Protein AF-A0A4U9HJQ9-F1 (afdb_monomer_lite)

Foldseek 3Di:
DDDDDPPPCPVVVVVVVVVQVVQADVQQARNVPRKRWDDDPVQFPDWDDDPDIDTWGKIAIPPAQAQDPVGGRIFTQPPFDKDWDADPVRAIWIWTQDRRRDIDTQGRDDPPDDGDGPDDDDDDPDDDDD

Secondary structure (DSSP, 8-state):
-------SSHHHHHHHHHHHHHTB-SSSEETTTTEEEE-SGGG--EEE-SSS-EEE--EEETT---EETTEETEE-GGG-EEEEEE-TTS-EEEEEE-TT--EEEEES--TT--PPP-------------

Structure (mmCIF, N/CA/C/O backbone):
data_AF-A0A4U9HJQ9-F1
#
_entry.id   AF-A0A4U9HJQ9-F1
#
loop_
_atom_site.group_PDB
_atom_site.id
_atom_site.type_symbol
_atom_site.label_atom_id
_atom_site.label_alt_id
_atom_site.label_comp_id
_atom_site.label_asym_id
_atom_site.label_entity_id
_atom_site.label_seq_id
_atom_site.pdbx_PDB_ins_code
_atom_site.Cartn_x
_atom_site.Cartn_y
_atom_site.Cartn_z
_atom_site.occupancy
_atom_site.B_iso_or_equiv
_atom_site.auth_seq_id
_atom_site.auth_comp_id
_atom_site.auth_asym_id
_atom_site.auth_atom_id
_atom_site.pdbx_PDB_model_num
ATOM 1 N N . MET A 1 1 ? -4.219 -42.378 -10.259 1.00 31.91 1 MET A N 1
ATOM 2 C CA . MET A 1 1 ? -4.982 -41.366 -9.501 1.00 31.91 1 MET A CA 1
ATOM 3 C C . MET A 1 1 ? -4.567 -40.010 -10.054 1.00 31.91 1 MET A C 1
ATOM 5 O O . MET A 1 1 ? -3.519 -39.509 -9.682 1.00 31.91 1 MET A O 1
ATOM 9 N N . ALA A 1 2 ? -5.273 -39.522 -11.077 1.00 29.44 2 ALA A N 1
ATOM 10 C CA . ALA A 1 2 ? -4.947 -38.265 -11.749 1.00 29.44 2 ALA A CA 1
ATOM 11 C C . ALA A 1 2 ? -5.597 -37.110 -10.976 1.00 29.44 2 ALA A C 1
ATOM 13 O O . ALA A 1 2 ? -6.809 -37.124 -10.767 1.00 29.44 2 ALA A O 1
ATOM 14 N N . ALA A 1 3 ? -4.788 -36.158 -10.514 1.00 32.59 3 ALA A N 1
ATOM 15 C CA . ALA A 1 3 ? -5.270 -34.908 -9.945 1.00 32.59 3 ALA A CA 1
ATOM 16 C C . ALA A 1 3 ? -5.647 -33.975 -11.104 1.00 32.59 3 ALA A C 1
ATOM 18 O O . ALA A 1 3 ? -4.779 -33.559 -11.868 1.00 32.59 3 ALA A O 1
ATOM 19 N N . ALA A 1 4 ? -6.942 -33.706 -11.255 1.00 35.88 4 ALA A N 1
ATOM 20 C CA . ALA A 1 4 ? -7.453 -32.722 -12.194 1.00 35.88 4 ALA A CA 1
ATOM 21 C C . ALA A 1 4 ? -7.362 -31.314 -11.580 1.00 35.88 4 ALA A C 1
ATOM 23 O O . ALA A 1 4 ? -7.961 -31.036 -10.543 1.00 35.88 4 ALA A O 1
ATOM 24 N N . ASP A 1 5 ? -6.565 -30.481 -12.245 1.00 31.48 5 ASP A N 1
ATOM 25 C CA . ASP A 1 5 ? -6.760 -29.058 -12.532 1.00 31.48 5 ASP A CA 1
ATOM 26 C C . ASP A 1 5 ? -7.228 -28.099 -11.424 1.00 31.48 5 ASP A C 1
ATOM 28 O O . ASP A 1 5 ? -8.412 -27.828 -11.233 1.00 31.48 5 ASP A O 1
ATOM 32 N N . LEU A 1 6 ? -6.249 -27.384 -10.857 1.00 39.88 6 LEU A N 1
ATOM 33 C CA . LEU A 1 6 ? -6.418 -26.026 -10.330 1.00 39.88 6 LEU A CA 1
ATOM 34 C C . LEU A 1 6 ? -6.221 -24.994 -11.468 1.00 39.88 6 LEU A C 1
ATOM 36 O O . LEU A 1 6 ? -5.399 -24.087 -11.374 1.00 39.88 6 LEU A O 1
ATOM 40 N N . ALA A 1 7 ? -6.943 -25.145 -12.583 1.00 38.31 7 ALA A N 1
ATOM 41 C CA . ALA A 1 7 ? -6.770 -24.325 -13.792 1.00 38.31 7 ALA A CA 1
ATOM 42 C C . ALA A 1 7 ? -7.634 -23.040 -13.824 1.00 38.31 7 ALA A C 1
ATOM 44 O O . ALA A 1 7 ? -7.738 -22.382 -14.855 1.00 38.31 7 ALA A O 1
ATOM 45 N N . GLY A 1 8 ? -8.266 -22.657 -12.707 1.00 37.78 8 GLY A N 1
ATOM 46 C CA . GLY A 1 8 ? -9.239 -21.553 -12.682 1.00 37.78 8 GLY A CA 1
ATOM 47 C C . GLY A 1 8 ? -8.655 -20.137 -12.572 1.00 37.78 8 GLY A C 1
ATOM 48 O O . GLY A 1 8 ? -9.241 -19.198 -13.101 1.00 37.78 8 GLY A O 1
ATOM 49 N N . ASN A 1 9 ? -7.494 -19.961 -11.928 1.00 46.25 9 ASN A N 1
ATOM 50 C CA . ASN A 1 9 ? -6.962 -18.622 -11.608 1.00 46.25 9 ASN A CA 1
ATOM 51 C C . ASN A 1 9 ? -5.727 -18.212 -12.424 1.00 46.25 9 ASN A C 1
ATOM 53 O O . ASN A 1 9 ? -5.381 -17.031 -12.453 1.00 46.25 9 ASN A O 1
ATOM 57 N N . ALA A 1 10 ? -5.076 -19.155 -13.109 1.00 40.84 10 ALA A N 1
ATOM 58 C CA . ALA A 1 10 ? -3.844 -18.878 -13.847 1.00 40.84 10 ALA A CA 1
ATOM 59 C C . ALA A 1 10 ? -4.089 -18.006 -15.089 1.00 40.84 10 ALA A C 1
ATOM 61 O O . ALA A 1 10 ? -3.299 -17.110 -15.368 1.00 40.84 10 ALA A O 1
ATOM 62 N N . ALA A 1 11 ? -5.208 -18.204 -15.797 1.00 40.66 11 ALA A N 1
ATOM 63 C CA . ALA A 1 11 ? -5.520 -17.441 -17.008 1.00 40.66 11 ALA A CA 1
ATOM 64 C C . ALA A 1 11 ? -5.809 -15.957 -16.718 1.00 40.66 11 ALA A C 1
ATOM 66 O O . ALA A 1 11 ? -5.340 -15.087 -17.446 1.00 40.66 11 ALA A O 1
ATOM 67 N N . GLY A 1 12 ? -6.530 -15.654 -15.632 1.00 43.09 12 GLY A N 1
ATOM 68 C CA . GLY A 1 12 ? -6.809 -14.273 -15.220 1.00 43.09 12 GLY A CA 1
ATOM 69 C C . GLY A 1 12 ? -5.567 -13.547 -14.699 1.00 43.09 12 GLY A C 1
ATOM 70 O O . GLY A 1 12 ? -5.356 -12.382 -15.030 1.00 43.09 12 GLY A O 1
ATOM 71 N N . ALA A 1 13 ? -4.717 -14.247 -13.940 1.00 48.28 13 ALA A N 1
ATOM 72 C CA . ALA A 1 13 ? -3.447 -13.709 -13.458 1.00 48.28 13 ALA A CA 1
ATOM 73 C C . ALA A 1 13 ? -2.447 -13.479 -14.603 1.00 48.28 13 ALA A C 1
ATOM 75 O O . ALA A 1 13 ? -1.843 -12.413 -14.670 1.00 48.28 13 ALA A O 1
ATOM 76 N N . ALA A 1 14 ? -2.323 -14.428 -15.539 1.00 41.25 14 ALA A N 1
ATOM 77 C CA . ALA A 1 14 ? -1.439 -14.307 -16.697 1.00 41.25 14 ALA A CA 1
ATOM 78 C C . ALA A 1 14 ? -1.904 -13.205 -17.661 1.00 41.25 14 ALA A C 1
ATOM 80 O O . ALA A 1 14 ? -1.103 -12.354 -18.039 1.00 41.25 14 ALA A O 1
ATOM 81 N N . ALA A 1 15 ? -3.199 -13.153 -17.998 1.00 51.06 15 ALA A N 1
ATOM 82 C CA . ALA A 1 15 ? -3.750 -12.079 -18.825 1.00 51.06 15 ALA A CA 1
ATOM 83 C C . ALA A 1 15 ? -3.605 -10.708 -18.144 1.00 51.06 15 ALA A C 1
ATOM 85 O O . ALA A 1 15 ? -3.229 -9.733 -18.794 1.00 51.06 15 ALA A O 1
ATOM 86 N N . GLY A 1 16 ? -3.843 -10.636 -16.830 1.00 51.22 16 GLY A N 1
ATOM 87 C CA . GLY A 1 16 ? -3.620 -9.433 -16.029 1.00 51.22 16 GLY A CA 1
ATOM 88 C C . GLY A 1 16 ? -2.159 -8.980 -16.045 1.00 51.22 16 GLY A C 1
ATOM 89 O O . GLY A 1 16 ? -1.895 -7.804 -16.277 1.00 51.22 16 GLY A O 1
ATOM 90 N N . ALA A 1 17 ? -1.212 -9.906 -15.884 1.00 58.09 17 ALA A N 1
ATOM 91 C CA . ALA A 1 17 ? 0.218 -9.616 -15.940 1.00 58.09 17 ALA A CA 1
ATOM 92 C C . ALA A 1 17 ? 0.656 -9.113 -17.325 1.00 58.09 17 ALA A C 1
ATOM 94 O O . ALA A 1 17 ? 1.386 -8.129 -17.408 1.00 58.09 17 ALA A O 1
ATOM 95 N N . THR A 1 18 ? 0.165 -9.712 -18.420 1.00 59.84 18 THR A N 1
ATOM 96 C CA . THR A 1 18 ? 0.464 -9.238 -19.785 1.00 59.84 18 THR A CA 1
ATOM 97 C C . THR A 1 18 ? -0.104 -7.840 -20.043 1.00 59.84 18 THR A C 1
ATOM 99 O O . THR A 1 18 ? 0.567 -7.009 -20.648 1.00 59.84 18 THR A O 1
ATOM 102 N N . LEU A 1 19 ? -1.318 -7.551 -19.562 1.00 60.94 19 LEU A N 1
ATOM 103 C CA . LEU A 1 19 ? -1.938 -6.226 -19.683 1.00 60.94 19 LEU A CA 1
ATOM 104 C C . LEU A 1 19 ? -1.189 -5.159 -18.870 1.00 60.94 19 LEU A C 1
ATOM 106 O O . LEU A 1 19 ? -1.030 -4.042 -19.351 1.00 60.94 19 LEU A O 1
ATOM 110 N N . VAL A 1 20 ? -0.714 -5.494 -17.666 1.00 60.81 20 VAL A N 1
ATOM 111 C CA . VAL A 1 20 ? 0.107 -4.596 -16.834 1.00 60.81 20 VAL A CA 1
ATOM 112 C C . VAL A 1 20 ? 1.475 -4.356 -17.478 1.00 60.81 20 VAL A C 1
ATOM 114 O O . VAL A 1 20 ? 1.896 -3.209 -17.593 1.00 60.81 20 VAL A O 1
ATOM 117 N N . ALA A 1 21 ? 2.124 -5.403 -17.993 1.00 61.16 21 ALA A N 1
ATOM 118 C CA . ALA A 1 21 ? 3.387 -5.272 -18.717 1.00 61.16 21 ALA A CA 1
ATOM 119 C C . ALA A 1 21 ? 3.239 -4.426 -19.996 1.00 61.16 21 ALA A C 1
ATOM 121 O O . ALA A 1 21 ? 4.116 -3.632 -20.314 1.00 61.16 21 ALA A O 1
ATOM 122 N N . ALA A 1 22 ? 2.109 -4.530 -20.706 1.00 61.66 22 ALA A N 1
ATOM 123 C CA . ALA A 1 22 ? 1.836 -3.738 -21.908 1.00 61.66 22 ALA A CA 1
ATOM 124 C C . ALA A 1 22 ? 1.613 -2.238 -21.629 1.00 61.66 22 ALA A C 1
ATOM 126 O O . ALA A 1 22 ? 1.717 -1.423 -22.547 1.00 61.66 22 ALA A O 1
ATOM 127 N N . THR A 1 23 ? 1.295 -1.855 -20.388 1.00 62.81 23 THR A N 1
ATOM 128 C CA . THR A 1 23 ? 1.114 -0.449 -19.987 1.00 62.81 23 THR A CA 1
ATOM 129 C C . THR A 1 23 ? 2.325 0.129 -19.263 1.00 62.81 23 THR A C 1
ATOM 131 O O . THR A 1 23 ? 2.270 1.280 -18.822 1.00 62.81 23 THR A O 1
ATOM 134 N N . GLN A 1 24 ? 3.417 -0.626 -19.159 1.00 61.19 24 GLN A N 1
ATOM 135 C CA . GLN A 1 24 ? 4.669 -0.206 -18.543 1.00 61.19 24 GLN A CA 1
ATOM 136 C C . GLN A 1 24 ? 5.806 -0.267 -19.570 1.00 61.19 24 GLN A C 1
ATOM 138 O O . GLN A 1 24 ? 5.786 -1.058 -20.508 1.00 61.19 24 GLN A O 1
ATOM 143 N N . THR A 1 25 ? 6.788 0.621 -19.437 1.00 63.31 25 THR A N 1
ATOM 144 C CA . THR A 1 25 ? 8.002 0.578 -20.270 1.00 63.31 25 THR A CA 1
ATOM 145 C C . THR A 1 25 ? 9.107 -0.198 -19.546 1.00 63.31 25 THR A C 1
ATOM 147 O O . THR A 1 25 ? 8.954 -0.517 -18.373 1.00 63.31 25 THR A O 1
ATOM 150 N N . GLY A 1 26 ? 10.260 -0.429 -20.188 1.00 59.50 26 GLY A N 1
ATOM 151 C CA . GLY A 1 26 ? 11.457 -0.966 -19.506 1.00 59.50 26 GLY A CA 1
ATOM 152 C C . GLY A 1 26 ? 11.999 -0.068 -18.379 1.00 59.50 26 GLY A C 1
ATOM 153 O O . GLY A 1 26 ? 12.941 -0.429 -17.682 1.00 59.50 26 GLY A O 1
ATOM 154 N N . HIS A 1 27 ? 11.401 1.113 -18.200 1.00 60.88 27 HIS A N 1
ATOM 155 C CA . HIS A 1 27 ? 11.445 1.884 -16.969 1.00 60.88 27 HIS A CA 1
ATOM 156 C C . HIS A 1 27 ? 10.045 1.878 -16.342 1.00 60.88 27 HIS A C 1
ATOM 158 O O . HIS A 1 27 ? 9.075 2.044 -17.087 1.00 60.88 27 HIS A O 1
ATOM 164 N N . PRO A 1 28 ? 9.913 1.745 -15.011 1.00 74.81 28 PRO A N 1
ATOM 165 C CA . PRO A 1 28 ? 8.655 1.461 -14.314 1.00 74.81 28 PRO A CA 1
ATOM 166 C C . PRO A 1 28 ? 7.700 2.666 -14.296 1.00 74.81 28 PRO A C 1
ATOM 168 O O . PRO A 1 28 ? 7.379 3.245 -13.259 1.00 74.81 28 PRO A O 1
ATOM 171 N N . VAL A 1 29 ? 7.275 3.099 -15.477 1.00 83.94 29 VAL A N 1
ATOM 172 C CA . VAL A 1 29 ? 6.385 4.219 -15.747 1.00 83.94 29 VAL A CA 1
ATOM 173 C C . VAL A 1 29 ? 5.124 3.644 -16.357 1.00 83.94 29 VAL A C 1
ATOM 175 O O . VAL A 1 29 ? 5.150 3.049 -17.431 1.00 83.94 29 VAL A O 1
ATOM 178 N N . HIS A 1 30 ? 4.012 3.838 -15.663 1.00 83.06 30 HIS A N 1
ATOM 179 C CA . HIS A 1 30 ? 2.696 3.482 -16.158 1.00 83.06 30 HIS A CA 1
ATOM 180 C C . HIS A 1 30 ? 2.269 4.491 -17.233 1.00 83.06 30 HIS A C 1
ATOM 182 O O . HIS A 1 30 ? 1.931 5.638 -16.923 1.00 83.06 30 HIS A O 1
ATOM 188 N N . ILE A 1 31 ? 2.289 4.059 -18.495 1.00 84.06 31 ILE A N 1
ATOM 189 C CA . ILE A 1 31 ? 2.126 4.892 -19.694 1.00 84.06 31 ILE A CA 1
ATOM 190 C C . ILE A 1 31 ? 0.848 5.748 -19.636 1.00 84.06 31 ILE A C 1
ATOM 192 O O . ILE A 1 31 ? 0.950 6.957 -19.841 1.00 84.06 31 ILE A O 1
ATOM 196 N N . PRO A 1 32 ? -0.341 5.212 -19.282 1.00 85.50 32 PRO A N 1
ATOM 197 C CA . PRO A 1 32 ? -1.563 6.019 -19.263 1.00 85.50 32 PRO A CA 1
ATOM 198 C C . PRO A 1 32 ? -1.569 7.156 -18.233 1.00 85.50 32 PRO A C 1
ATOM 200 O O . PRO A 1 32 ? -2.281 8.141 -18.406 1.00 85.50 32 PRO A O 1
ATOM 203 N N . THR A 1 33 ? -0.837 7.018 -17.123 1.00 84.81 33 THR A N 1
ATOM 204 C CA . THR A 1 33 ? -0.903 7.974 -16.000 1.00 84.81 33 THR A CA 1
ATOM 205 C C . THR A 1 33 ? 0.378 8.776 -15.803 1.00 84.81 33 THR A C 1
ATOM 207 O O . THR A 1 33 ? 0.358 9.715 -15.002 1.00 84.81 33 THR A O 1
ATOM 210 N N . GLY A 1 34 ? 1.477 8.391 -16.459 1.00 87.25 34 GLY A N 1
ATOM 211 C CA . GLY A 1 34 ? 2.822 8.922 -16.228 1.00 87.25 34 GLY A CA 1
ATOM 212 C C . GLY A 1 34 ? 3.378 8.625 -14.830 1.00 87.25 34 GLY A C 1
ATOM 213 O O . GLY A 1 34 ? 4.355 9.242 -14.414 1.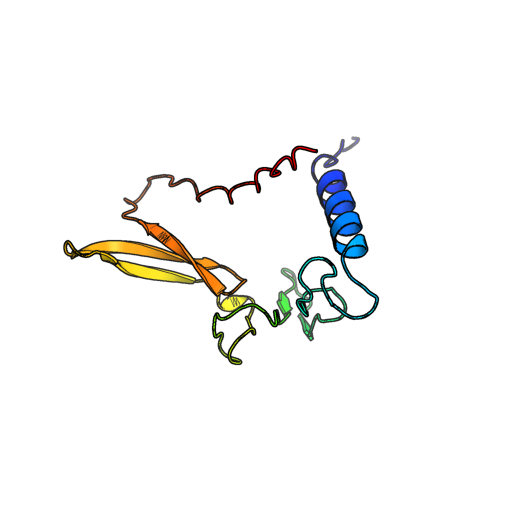00 87.25 34 GLY A O 1
ATOM 214 N N . ALA A 1 35 ? 2.742 7.734 -14.061 1.00 89.81 35 ALA A N 1
ATOM 215 C CA . ALA A 1 35 ? 3.171 7.423 -12.701 1.00 89.81 35 ALA A CA 1
ATOM 216 C C . ALA A 1 35 ? 4.403 6.521 -12.722 1.00 89.81 35 ALA A C 1
ATOM 218 O O . ALA A 1 35 ? 4.390 5.504 -13.411 1.00 89.81 35 ALA A O 1
ATOM 219 N N . LYS A 1 36 ? 5.415 6.835 -11.909 1.00 90.94 36 LYS A N 1
ATOM 220 C CA . LYS A 1 36 ? 6.500 5.895 -11.628 1.00 90.94 36 LYS A CA 1
ATOM 221 C C . LYS A 1 36 ? 6.033 4.935 -10.537 1.00 90.94 36 LYS A C 1
ATOM 223 O O . LYS A 1 36 ? 5.711 5.403 -9.443 1.00 90.94 36 LYS A O 1
ATOM 228 N N . ILE A 1 37 ? 5.967 3.642 -10.840 1.00 89.81 37 ILE A N 1
ATOM 229 C CA . ILE A 1 37 ? 5.456 2.594 -9.948 1.00 89.81 37 ILE A CA 1
ATOM 230 C C . ILE A 1 37 ? 6.515 1.507 -9.783 1.00 89.81 37 ILE A C 1
ATOM 232 O O . ILE A 1 37 ? 6.712 0.732 -10.706 1.00 89.81 37 ILE A O 1
ATOM 236 N N . LEU A 1 38 ? 7.145 1.429 -8.612 1.00 90.50 38 LEU A N 1
ATOM 237 C CA . LEU A 1 38 ? 8.095 0.365 -8.266 1.00 90.50 38 LEU A CA 1
ATOM 238 C C . LEU A 1 38 ? 7.350 -0.681 -7.443 1.00 90.50 38 LEU A C 1
ATOM 240 O O . LEU A 1 38 ? 6.967 -0.398 -6.307 1.00 90.50 38 LEU A O 1
ATOM 244 N N . ALA A 1 39 ? 7.064 -1.825 -8.054 1.00 86.56 39 ALA A N 1
ATOM 245 C CA . ALA A 1 39 ? 6.296 -2.916 -7.453 1.00 86.56 39 ALA A CA 1
ATOM 246 C C . ALA A 1 39 ? 6.475 -4.248 -8.213 1.00 86.56 39 ALA A C 1
ATOM 248 O O . ALA A 1 39 ? 5.722 -5.190 -7.969 1.00 86.56 39 ALA A O 1
ATOM 249 N N . GLY A 1 40 ? 7.417 -4.325 -9.159 1.00 83.94 40 GLY A N 1
ATOM 250 C CA . GLY A 1 40 ? 7.707 -5.525 -9.934 1.00 83.94 40 GLY A CA 1
ATOM 251 C C . GLY A 1 40 ? 8.683 -6.452 -9.215 1.00 83.94 40 GLY A C 1
ATOM 252 O O . GLY A 1 40 ? 9.229 -6.121 -8.165 1.00 83.94 40 GLY A O 1
ATOM 253 N N . GLU A 1 41 ? 8.922 -7.631 -9.784 1.00 83.62 41 GLU A N 1
ATOM 254 C CA . GLU A 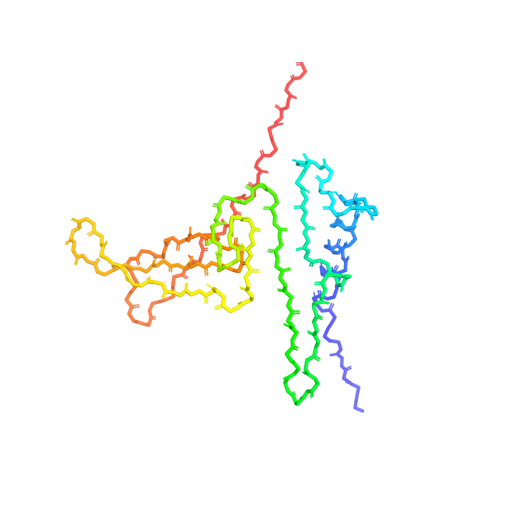1 41 ? 9.874 -8.600 -9.219 1.00 83.62 41 GLU A CA 1
ATOM 255 C C . GLU A 1 41 ? 11.309 -8.052 -9.170 1.00 83.62 41 GLU A C 1
ATOM 257 O O . GLU A 1 41 ? 12.079 -8.399 -8.279 1.00 83.62 41 GLU A O 1
ATOM 262 N N . GLU A 1 42 ? 11.651 -7.149 -10.090 1.00 85.00 42 GLU A N 1
ATOM 263 C CA . GLU A 1 42 ? 12.952 -6.477 -10.159 1.00 85.00 42 GLU A CA 1
ATOM 264 C C . GLU A 1 42 ? 13.222 -5.528 -8.979 1.00 85.00 42 GLU A C 1
ATOM 266 O O . GLU A 1 42 ? 14.380 -5.232 -8.685 1.00 85.00 42 GLU A O 1
ATOM 271 N N . GLU A 1 43 ? 12.178 -5.090 -8.266 1.00 88.56 43 GLU A N 1
ATOM 272 C CA . GLU A 1 43 ? 12.292 -4.265 -7.057 1.00 88.56 43 GLU A CA 1
ATOM 273 C C . GLU A 1 43 ? 12.078 -5.038 -5.751 1.00 88.56 43 GLU A C 1
ATOM 275 O O . GLU A 1 43 ? 11.926 -4.429 -4.689 1.00 88.56 43 GLU A O 1
ATOM 280 N N . LEU A 1 44 ? 12.071 -6.372 -5.804 1.00 90.69 44 LEU A N 1
ATOM 281 C CA . LEU A 1 44 ? 12.081 -7.212 -4.611 1.00 90.69 44 LEU A CA 1
ATOM 282 C C . LEU A 1 44 ? 13.371 -6.964 -3.817 1.00 90.69 44 LEU A C 1
ATOM 284 O O . LEU A 1 44 ? 14.471 -7.208 -4.309 1.00 90.69 44 LEU A O 1
ATOM 288 N N . ASP A 1 45 ? 13.249 -6.488 -2.576 1.00 91.75 45 ASP A N 1
ATOM 289 C CA . ASP A 1 45 ? 14.420 -6.122 -1.776 1.00 91.75 45 ASP A CA 1
ATOM 290 C C . ASP A 1 45 ? 15.179 -7.371 -1.306 1.00 91.75 45 ASP A C 1
ATOM 292 O O . ASP A 1 45 ? 16.403 -7.435 -1.408 1.00 91.75 45 ASP A O 1
ATOM 296 N N . PHE A 1 46 ? 14.460 -8.362 -0.768 1.00 92.69 46 PHE A N 1
ATOM 297 C CA . PHE A 1 46 ? 15.020 -9.659 -0.390 1.00 92.69 46 PHE A CA 1
ATOM 298 C C . PHE A 1 46 ? 13.930 -10.702 -0.132 1.00 92.69 46 PHE A C 1
ATOM 300 O O . PHE A 1 46 ? 12.762 -10.394 0.119 1.00 92.69 46 PHE A O 1
ATOM 307 N N . THR A 1 47 ? 14.350 -11.964 -0.120 1.00 94.12 47 THR A N 1
ATOM 308 C CA . THR A 1 47 ? 13.530 -13.100 0.301 1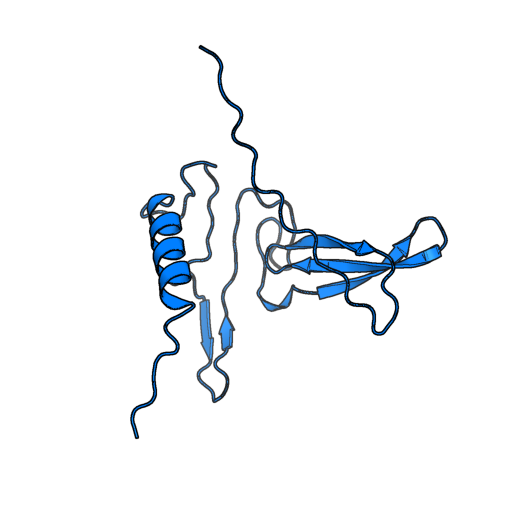.00 94.12 47 THR A CA 1
ATOM 309 C C . THR A 1 47 ? 14.175 -13.794 1.486 1.00 94.12 47 THR A C 1
ATOM 311 O O . THR A 1 47 ? 15.372 -14.080 1.441 1.00 94.12 47 THR A O 1
ATOM 314 N N . LEU A 1 48 ? 13.394 -14.125 2.511 1.00 94.25 48 LEU A N 1
ATOM 315 C CA . LEU A 1 48 ? 13.835 -15.027 3.573 1.00 94.25 48 LEU A CA 1
ATOM 316 C C . LEU A 1 48 ? 13.266 -16.424 3.296 1.00 94.25 48 LEU A C 1
ATOM 318 O O . LEU A 1 48 ? 12.051 -16.611 3.423 1.00 94.25 48 LEU A O 1
ATOM 322 N N . PRO A 1 49 ? 14.106 -17.390 2.878 1.00 92.44 49 PRO A N 1
ATOM 323 C CA . PRO A 1 49 ? 13.654 -18.749 2.624 1.00 92.44 49 PRO A CA 1
ATOM 324 C C . PRO A 1 49 ? 13.395 -19.473 3.951 1.00 92.44 49 PRO A C 1
ATOM 326 O O . PRO A 1 49 ? 14.306 -19.675 4.749 1.00 92.44 49 PRO A O 1
ATOM 329 N N . ASP A 1 50 ? 12.148 -19.882 4.166 1.00 93.19 50 ASP A N 1
ATOM 330 C CA . ASP A 1 50 ? 11.709 -20.747 5.267 1.00 93.19 50 ASP A CA 1
ATOM 331 C C . ASP A 1 50 ? 10.451 -21.517 4.805 1.00 93.19 50 ASP A C 1
ATOM 333 O O . ASP A 1 50 ? 10.009 -21.372 3.663 1.00 93.19 50 ASP A O 1
ATOM 337 N N . ARG A 1 51 ? 9.837 -22.324 5.677 1.00 94.19 51 ARG A N 1
ATOM 338 C CA . ARG A 1 51 ? 8.574 -23.042 5.424 1.00 94.19 51 ARG A CA 1
ATOM 339 C C . ARG A 1 51 ? 7.457 -22.113 4.950 1.00 94.19 51 ARG A C 1
ATOM 341 O O . ARG A 1 51 ? 6.602 -22.538 4.179 1.00 94.19 51 ARG A O 1
ATOM 348 N N . ILE A 1 52 ? 7.466 -20.868 5.426 1.00 93.62 52 ILE A N 1
ATOM 349 C CA . ILE A 1 52 ? 6.620 -19.780 4.936 1.00 93.62 52 ILE A CA 1
ATOM 350 C C . ILE A 1 52 ? 7.571 -18.678 4.452 1.00 93.62 52 ILE A C 1
ATOM 352 O O . ILE A 1 52 ? 8.086 -17.929 5.284 1.00 93.62 52 ILE A O 1
ATOM 356 N N . PRO A 1 53 ? 7.862 -18.599 3.142 1.00 89.88 53 PRO A N 1
ATOM 357 C CA . PRO A 1 53 ? 8.819 -17.632 2.625 1.00 89.88 53 PRO A CA 1
ATOM 358 C C . PRO A 1 53 ? 8.310 -16.202 2.821 1.00 89.88 53 PRO A C 1
ATOM 360 O O . PRO A 1 53 ? 7.167 -15.883 2.483 1.00 89.88 53 PRO A O 1
ATOM 363 N N . LEU A 1 54 ? 9.174 -15.333 3.351 1.00 89.69 54 LEU A N 1
ATOM 364 C CA . LEU A 1 54 ? 8.894 -13.903 3.458 1.00 89.69 54 LEU A CA 1
ATOM 365 C C . LEU A 1 54 ? 9.489 -13.182 2.252 1.00 89.69 54 LEU A C 1
ATOM 367 O O . LEU A 1 54 ? 10.708 -13.138 2.091 1.00 89.69 54 LEU A O 1
ATOM 371 N N . TYR A 1 55 ? 8.623 -12.571 1.454 1.00 90.06 55 TYR A N 1
ATOM 372 C CA . TYR A 1 55 ? 9.008 -11.663 0.381 1.00 90.06 55 TYR A CA 1
ATOM 373 C C . TYR A 1 55 ? 8.941 -10.240 0.914 1.00 90.06 55 TYR A C 1
ATOM 375 O O . TYR A 1 55 ? 7.868 -9.764 1.296 1.00 90.06 55 TYR A O 1
ATOM 383 N N . TRP A 1 56 ? 10.088 -9.572 0.979 1.00 91.31 56 TRP A N 1
ATOM 384 C CA . TRP A 1 56 ? 10.148 -8.186 1.402 1.00 91.31 56 TRP A CA 1
ATOM 385 C C . TRP A 1 56 ? 10.313 -7.278 0.197 1.00 91.31 56 TRP A C 1
ATOM 387 O O . TRP A 1 56 ? 11.324 -7.337 -0.498 1.00 91.31 56 TRP A O 1
ATOM 397 N N . GLN A 1 57 ? 9.315 -6.431 -0.030 1.00 91.94 57 GLN A N 1
ATOM 398 C CA . GLN A 1 57 ? 9.296 -5.525 -1.163 1.00 91.94 57 GLN A CA 1
ATOM 399 C C . GLN A 1 57 ? 8.646 -4.199 -0.794 1.00 91.94 57 GLN A C 1
ATOM 401 O O . GLN A 1 57 ? 7.496 -4.148 -0.354 1.00 91.94 57 GLN A O 1
ATOM 406 N N . ARG A 1 58 ? 9.372 -3.110 -1.012 1.00 92.69 58 ARG A N 1
ATOM 407 C CA . ARG A 1 58 ? 8.833 -1.755 -0.915 1.00 92.69 58 ARG A CA 1
ATOM 408 C C . ARG A 1 58 ? 8.027 -1.411 -2.160 1.00 92.69 58 ARG A C 1
ATOM 410 O O . ARG A 1 58 ? 8.474 -1.646 -3.277 1.00 92.69 58 ARG A O 1
ATOM 417 N N . LEU A 1 59 ? 6.880 -0.770 -1.962 1.00 91.62 59 LEU A N 1
ATOM 418 C CA . LEU A 1 59 ? 6.096 -0.197 -3.049 1.00 91.62 59 LEU A CA 1
ATOM 419 C C . LEU A 1 59 ? 6.356 1.305 -3.127 1.00 91.62 59 LEU A C 1
ATOM 421 O O . LEU A 1 59 ? 6.195 2.012 -2.131 1.00 91.62 59 LEU A O 1
ATOM 425 N N . TYR A 1 60 ? 6.707 1.797 -4.314 1.00 93.00 60 TYR A N 1
ATOM 426 C CA . TYR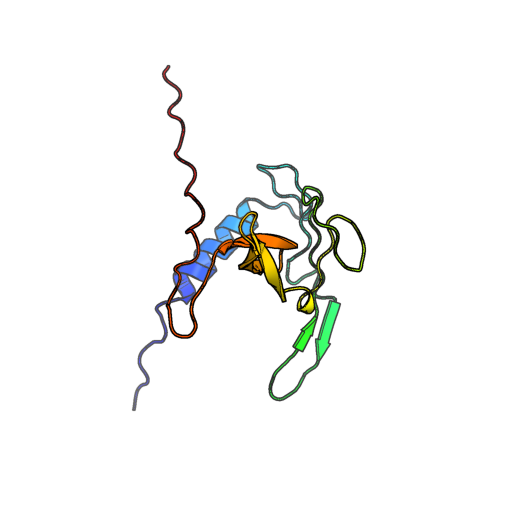 A 1 60 ? 6.741 3.230 -4.602 1.00 93.00 60 TYR A CA 1
ATOM 427 C C . TYR A 1 60 ? 5.713 3.594 -5.663 1.00 93.00 60 TYR A C 1
ATOM 429 O O . TYR A 1 60 ? 5.616 2.936 -6.694 1.00 93.00 60 TYR A O 1
ATOM 437 N N . ASN A 1 61 ? 4.988 4.687 -5.450 1.00 92.69 61 ASN A N 1
ATOM 438 C CA . ASN A 1 61 ? 4.131 5.284 -6.462 1.00 92.69 61 ASN A CA 1
ATOM 439 C C . ASN A 1 61 ? 4.240 6.809 -6.400 1.00 92.69 61 ASN A C 1
ATOM 441 O O . ASN A 1 61 ? 3.793 7.428 -5.435 1.00 92.69 61 ASN A O 1
ATOM 445 N N . SER A 1 62 ? 4.773 7.423 -7.459 1.00 92.81 62 SER A N 1
ATOM 446 C CA . SER A 1 62 ? 5.005 8.875 -7.505 1.00 92.81 62 SER A CA 1
ATOM 447 C C . SER A 1 62 ? 3.734 9.726 -7.417 1.00 92.81 62 SER A C 1
ATOM 449 O O . SER A 1 62 ? 3.803 10.906 -7.081 1.00 92.81 62 SER A O 1
ATOM 451 N N . ARG A 1 63 ? 2.564 9.153 -7.722 1.00 92.56 63 ARG A N 1
ATOM 452 C CA . ARG A 1 63 ? 1.263 9.833 -7.619 1.00 92.56 63 ARG A CA 1
ATOM 453 C C . ARG A 1 63 ? 0.558 9.572 -6.292 1.00 92.56 63 ARG A C 1
ATOM 455 O O . ARG A 1 63 ? -0.451 10.223 -6.016 1.00 92.56 63 ARG A O 1
ATOM 462 N N . ASN A 1 64 ? 1.043 8.626 -5.493 1.00 92.81 64 ASN A N 1
ATOM 463 C CA . ASN A 1 64 ? 0.446 8.320 -4.208 1.00 92.81 64 ASN A CA 1
ATOM 464 C C . ASN A 1 64 ? 0.860 9.370 -3.173 1.00 92.81 64 ASN A C 1
ATOM 466 O O . ASN A 1 64 ? 2.042 9.585 -2.921 1.00 92.81 64 ASN A O 1
ATOM 470 N N . ARG A 1 65 ? -0.134 10.028 -2.572 1.00 93.56 65 ARG A N 1
ATOM 471 C CA . ARG A 1 65 ? 0.085 11.047 -1.537 1.00 93.56 65 ARG A CA 1
ATOM 472 C C . ARG A 1 65 ? 0.098 10.474 -0.123 1.00 93.56 65 ARG A C 1
ATOM 474 O O . ARG A 1 65 ? 0.389 11.214 0.811 1.00 93.56 65 ARG A O 1
ATOM 481 N N . ALA A 1 66 ? -0.218 9.189 0.044 1.00 92.06 66 ALA A N 1
ATOM 482 C CA . ALA A 1 66 ? -0.078 8.529 1.330 1.00 92.06 66 ALA A CA 1
ATOM 483 C C . ALA A 1 66 ? 1.398 8.521 1.752 1.00 92.06 66 ALA A C 1
ATOM 485 O O . ALA A 1 66 ? 2.289 8.264 0.940 1.00 92.06 66 ALA A O 1
ATOM 486 N N . ALA A 1 67 ? 1.644 8.817 3.027 1.00 93.12 67 ALA A N 1
ATOM 487 C CA . ALA A 1 67 ? 2.967 8.737 3.630 1.00 93.12 67 ALA A CA 1
ATOM 488 C C . ALA A 1 67 ? 3.084 7.435 4.421 1.00 93.12 67 ALA A C 1
ATOM 490 O O . ALA A 1 67 ? 2.367 7.240 5.407 1.00 93.12 67 ALA A O 1
ATOM 491 N N . GLY A 1 68 ? 3.950 6.533 3.969 1.00 91.19 68 GLY A N 1
ATOM 492 C CA . GLY A 1 68 ? 4.362 5.384 4.764 1.00 91.19 68 GLY A CA 1
ATOM 493 C C . GLY A 1 68 ? 5.529 5.724 5.682 1.00 91.19 68 GLY A C 1
ATOM 494 O O . GLY A 1 68 ? 5.915 6.887 5.834 1.00 91.19 68 GLY A O 1
ATOM 495 N N . MET A 1 69 ? 6.136 4.702 6.274 1.00 92.88 69 MET A N 1
ATOM 496 C CA . MET A 1 69 ? 7.272 4.864 7.188 1.00 92.88 69 MET A CA 1
ATOM 497 C C . MET A 1 69 ? 8.511 5.462 6.515 1.00 92.88 69 MET A C 1
ATOM 499 O O . MET A 1 69 ? 9.331 6.082 7.185 1.00 92.88 69 MET A O 1
ATOM 503 N N . LEU A 1 70 ? 8.645 5.294 5.196 1.00 94.50 70 LEU A N 1
ATOM 504 C CA . LEU A 1 70 ? 9.753 5.839 4.403 1.00 94.50 70 LEU A CA 1
ATOM 505 C C . LEU A 1 70 ? 9.405 7.171 3.709 1.00 94.50 70 LEU A C 1
ATOM 507 O O . LEU A 1 70 ? 10.176 7.657 2.883 1.00 94.50 70 LEU A O 1
ATOM 511 N N . GLY A 1 71 ? 8.255 7.770 4.032 1.00 95.31 71 GLY A N 1
ATOM 512 C CA . GLY A 1 71 ? 7.801 9.041 3.470 1.00 95.31 71 GLY A CA 1
ATOM 513 C C . GLY A 1 71 ? 6.716 8.903 2.400 1.00 95.31 71 GLY A C 1
ATOM 514 O O . GLY A 1 71 ? 6.113 7.847 2.206 1.00 95.31 71 GLY A O 1
ATOM 515 N N . VAL A 1 72 ? 6.423 10.020 1.728 1.00 95.81 72 VAL A N 1
ATOM 516 C CA . VAL A 1 72 ? 5.337 10.117 0.740 1.00 95.81 72 VAL A CA 1
ATOM 517 C C . VAL A 1 72 ? 5.611 9.221 -0.466 1.00 95.81 72 VAL A C 1
ATOM 519 O O . VAL A 1 72 ? 6.702 9.239 -1.035 1.00 95.81 72 VAL A O 1
ATOM 522 N N . GLY A 1 73 ? 4.596 8.459 -0.866 1.00 93.50 73 GLY A N 1
ATOM 523 C CA . GLY A 1 73 ? 4.640 7.582 -2.032 1.00 93.50 73 GLY A CA 1
ATOM 524 C C . GLY A 1 73 ? 5.287 6.224 -1.774 1.00 93.50 73 GLY A C 1
ATOM 525 O O . GLY A 1 73 ? 5.168 5.355 -2.632 1.00 93.50 73 GLY A O 1
ATOM 526 N N . TRP A 1 74 ? 5.914 6.022 -0.612 1.00 95.25 74 TRP A N 1
ATOM 527 C CA . TRP A 1 74 ? 6.487 4.745 -0.193 1.00 95.25 74 TRP A CA 1
ATOM 528 C C . TRP A 1 74 ? 5.552 3.995 0.748 1.00 95.25 74 TRP A C 1
ATOM 530 O O . TRP A 1 74 ? 5.012 4.588 1.679 1.00 95.25 74 TRP A O 1
ATOM 540 N N . MET A 1 75 ? 5.422 2.686 0.540 1.00 94.75 75 MET A N 1
ATOM 541 C CA . MET A 1 75 ? 4.656 1.780 1.394 1.00 94.75 75 MET A CA 1
ATOM 542 C C . MET A 1 75 ? 5.435 0.492 1.661 1.00 94.75 75 MET A C 1
ATOM 544 O O . MET A 1 75 ? 6.078 -0.054 0.760 1.00 94.75 75 MET A O 1
ATOM 548 N N . LEU A 1 76 ? 5.356 -0.003 2.898 1.00 92.94 76 LEU A N 1
ATOM 549 C CA . LEU A 1 76 ? 5.924 -1.291 3.301 1.00 92.94 76 LEU A CA 1
ATOM 550 C C . LEU A 1 76 ? 4.830 -2.368 3.416 1.00 92.94 76 LEU A C 1
ATOM 552 O O . LEU A 1 76 ? 3.703 -2.039 3.795 1.00 92.94 76 LEU A O 1
ATOM 556 N N . PRO A 1 77 ? 5.140 -3.658 3.174 1.00 86.69 77 PRO A N 1
ATOM 557 C CA . PRO A 1 77 ? 4.141 -4.736 3.194 1.00 86.69 77 PRO A CA 1
ATOM 558 C C . PRO A 1 77 ? 3.350 -4.833 4.507 1.00 86.69 77 PRO A C 1
ATOM 560 O O . PRO A 1 77 ? 2.156 -5.131 4.514 1.00 86.69 77 PRO A O 1
ATOM 563 N N . PHE A 1 78 ? 4.005 -4.533 5.628 1.00 87.25 78 PHE A N 1
ATOM 564 C CA . PHE A 1 78 ? 3.433 -4.635 6.970 1.00 87.25 78 PHE A CA 1
ATOM 565 C C . PHE A 1 78 ? 2.686 -3.372 7.430 1.00 87.25 78 PHE A C 1
ATOM 567 O O . PHE A 1 78 ? 2.162 -3.339 8.539 1.00 87.25 78 PHE A O 1
ATOM 574 N N . GLU A 1 79 ? 2.614 -2.323 6.605 1.00 91.44 79 GLU A N 1
ATOM 575 C CA . GLU A 1 79 ? 1.862 -1.108 6.948 1.00 91.44 79 GLU A CA 1
ATOM 576 C C . GLU A 1 79 ? 0.343 -1.249 6.774 1.00 91.44 79 GLU A C 1
ATOM 578 O O . GLU A 1 79 ? -0.409 -0.354 7.180 1.00 91.44 79 GLU A O 1
ATOM 583 N N . THR A 1 80 ? -0.111 -2.367 6.2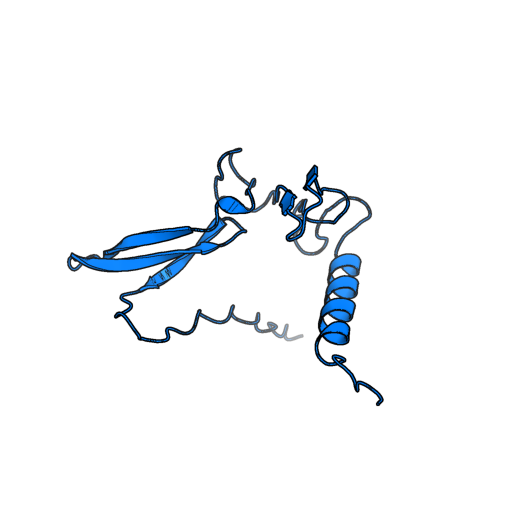00 1.00 92.00 80 THR A N 1
ATOM 584 C CA . THR A 1 80 ? -1.532 -2.719 6.122 1.00 92.00 80 THR A CA 1
ATOM 585 C C . THR A 1 80 ? -2.085 -2.869 7.533 1.00 92.00 80 THR A C 1
ATOM 587 O O . THR A 1 80 ? -1.623 -3.704 8.309 1.00 92.00 80 THR A O 1
ATOM 590 N N . ARG A 1 81 ? -3.085 -2.059 7.883 1.00 93.75 81 ARG A N 1
ATOM 591 C CA . ARG A 1 81 ? -3.629 -2.035 9.245 1.00 93.75 81 ARG A CA 1
ATOM 592 C C . ARG A 1 81 ? -5.103 -1.687 9.271 1.00 93.75 81 ARG A C 1
ATOM 594 O O . ARG A 1 81 ? -5.598 -0.926 8.441 1.00 93.75 81 ARG A O 1
ATOM 601 N N . LEU A 1 82 ? -5.779 -2.212 10.285 1.00 93.75 82 LEU A N 1
ATOM 602 C CA . LEU A 1 82 ? -7.142 -1.844 10.626 1.00 93.75 82 LEU A CA 1
ATOM 603 C C . LEU A 1 82 ? -7.105 -0.835 11.775 1.00 93.75 82 LEU A C 1
ATOM 605 O O . LEU A 1 82 ? -6.628 -1.138 12.866 1.00 93.75 82 LEU A O 1
ATOM 609 N N . LEU A 1 83 ? -7.595 0.372 11.522 1.00 93.69 83 LEU A N 1
ATOM 610 C CA . LEU A 1 83 ? -7.673 1.444 12.504 1.00 93.69 83 LEU A CA 1
ATOM 611 C C . LEU A 1 83 ? -9.087 1.507 13.067 1.00 93.69 83 LEU A C 1
ATOM 613 O O . LEU A 1 83 ? -10.052 1.550 12.308 1.00 93.69 83 LEU A O 1
ATOM 617 N N . ARG A 1 84 ? -9.210 1.548 14.394 1.00 93.31 84 ARG A N 1
ATOM 618 C CA . ARG A 1 84 ? -10.474 1.843 15.075 1.00 93.31 84 ARG A CA 1
ATOM 619 C C . ARG A 1 84 ? -10.507 3.326 15.419 1.00 93.31 84 ARG A C 1
ATOM 621 O O . ARG A 1 84 ? -9.598 3.822 16.077 1.00 93.31 84 ARG A O 1
ATOM 628 N N . THR A 1 85 ? -11.558 4.013 15.000 1.00 92.44 85 THR A N 1
ATOM 629 C CA . THR A 1 85 ? -11.806 5.425 15.306 1.00 92.44 85 THR A CA 1
ATOM 630 C C . THR A 1 85 ? -13.263 5.619 15.733 1.00 92.44 85 THR A C 1
ATOM 632 O O . THR A 1 85 ? -14.026 4.654 15.791 1.00 92.44 85 THR A O 1
ATOM 635 N N . LEU A 1 86 ? -13.641 6.843 16.091 1.00 92.44 86 LEU A N 1
ATOM 636 C CA . LEU A 1 86 ? -15.020 7.222 16.393 1.00 92.44 86 LEU A CA 1
ATOM 637 C C . LEU A 1 86 ? -15.586 8.040 15.229 1.00 92.44 86 LEU A C 1
ATOM 639 O O . LEU A 1 86 ? -14.847 8.756 14.550 1.00 92.44 86 LEU A O 1
ATOM 643 N N . ASP A 1 87 ? -16.874 7.891 14.951 1.00 89.25 87 ASP A N 1
ATOM 644 C CA . ASP A 1 87 ? -17.592 8.758 14.020 1.00 89.25 87 ASP A CA 1
ATOM 645 C C . ASP A 1 87 ? -18.041 10.065 14.704 1.00 89.25 87 ASP A C 1
ATOM 647 O O . ASP A 1 87 ? -17.791 10.290 15.892 1.00 89.25 87 ASP A O 1
ATOM 651 N N . GLY A 1 88 ? -18.716 10.943 13.956 1.00 88.62 88 GLY A N 1
ATOM 652 C CA . GLY A 1 88 ? -19.235 12.208 14.491 1.00 88.62 88 GLY A CA 1
ATOM 653 C C . GLY A 1 88 ? -20.290 12.049 15.596 1.00 88.62 88 GLY A C 1
ATOM 654 O O . GLY A 1 88 ? -20.557 13.007 16.313 1.00 88.62 88 GLY A O 1
ATOM 655 N N . ASN A 1 89 ? -20.853 10.849 15.763 1.00 90.00 89 ASN A N 1
ATOM 656 C CA . ASN A 1 89 ? -21.845 10.511 16.782 1.00 90.00 89 ASN A CA 1
ATOM 657 C C . ASN A 1 89 ? -21.228 9.739 17.965 1.00 90.00 89 ASN A C 1
ATOM 659 O O . ASN A 1 89 ? -21.957 9.260 18.835 1.00 90.00 89 ASN A O 1
ATOM 663 N N . GLY A 1 90 ? -19.900 9.580 17.998 1.00 90.12 90 GLY A N 1
ATOM 664 C CA . GLY A 1 90 ? -19.189 8.831 19.034 1.00 90.12 90 GLY A CA 1
ATOM 665 C C . GLY A 1 90 ? -19.296 7.307 18.909 1.00 90.12 90 GLY A C 1
ATOM 666 O O . GLY A 1 90 ? -18.908 6.597 19.837 1.00 90.12 90 GLY A O 1
ATOM 667 N N . GLN A 1 91 ? -19.802 6.781 17.792 1.00 88.88 91 GLN A N 1
ATOM 668 C CA . GLN A 1 91 ? -19.872 5.345 17.533 1.00 88.88 91 GLN A CA 1
ATOM 669 C C . GLN A 1 91 ? -18.541 4.826 16.979 1.00 88.88 91 GLN A C 1
ATOM 671 O O . GLN A 1 91 ? -17.873 5.524 16.211 1.00 88.88 91 GLN A O 1
ATOM 676 N N . PRO A 1 92 ? -18.124 3.599 17.339 1.00 90.56 92 PRO A N 1
ATOM 677 C CA . PRO A 1 92 ? -16.912 3.015 16.793 1.00 90.56 92 PRO A CA 1
ATOM 678 C C . PRO A 1 92 ? -17.069 2.747 15.295 1.00 90.56 92 PRO A C 1
ATOM 680 O O . PRO A 1 92 ? -18.043 2.152 14.846 1.00 90.56 92 PRO A O 1
ATOM 683 N N . GLN A 1 93 ? -16.063 3.132 14.526 1.00 91.69 93 GLN A N 1
ATOM 684 C CA . GLN A 1 93 ? -15.944 2.812 13.111 1.00 91.69 93 GLN A CA 1
ATOM 685 C C . GLN A 1 93 ? -14.532 2.313 12.811 1.00 91.69 93 GLN A C 1
ATOM 687 O O . GLN A 1 93 ? -13.580 2.590 13.550 1.00 91.69 93 GLN A O 1
ATOM 692 N N . PHE A 1 94 ? -14.394 1.574 11.716 1.00 92.44 94 PHE A N 1
ATOM 693 C CA . PHE A 1 94 ? -13.113 1.019 11.303 1.00 92.44 94 PHE A CA 1
ATOM 694 C C . PHE A 1 94 ? -12.668 1.571 9.954 1.00 92.44 94 PHE A C 1
ATOM 696 O O . PHE A 1 94 ? -13.480 1.796 9.058 1.00 92.44 94 PHE A O 1
ATOM 703 N N . ILE A 1 95 ? -11.363 1.766 9.806 1.00 93.50 95 ILE A N 1
ATOM 704 C CA . ILE A 1 95 ? -10.715 2.187 8.567 1.00 93.50 95 ILE A CA 1
ATOM 705 C C . ILE A 1 95 ? -9.667 1.138 8.218 1.00 93.50 95 ILE A C 1
ATOM 707 O O . ILE A 1 95 ? -8.764 0.866 9.009 1.00 93.50 95 ILE A O 1
ATOM 711 N N . LEU A 1 96 ? -9.782 0.551 7.031 1.00 93.25 96 LEU A N 1
ATOM 712 C CA . LEU A 1 96 ? -8.754 -0.312 6.473 1.00 93.25 96 LEU A CA 1
ATOM 713 C C . LEU A 1 96 ? -7.762 0.549 5.696 1.00 93.25 96 LEU A C 1
ATOM 715 O O . LEU A 1 96 ? -8.131 1.164 4.695 1.00 93.25 96 LEU A O 1
ATOM 719 N N . ARG A 1 97 ? -6.505 0.556 6.132 1.00 93.38 97 ARG A N 1
ATOM 720 C CA . ARG A 1 97 ? -5.388 1.028 5.318 1.00 93.38 97 ARG A CA 1
ATOM 721 C C . ARG A 1 97 ? -4.832 -0.163 4.552 1.00 93.38 97 ARG A C 1
ATOM 723 O O . ARG A 1 97 ? -4.328 -1.095 5.175 1.00 93.38 97 ARG A O 1
ATOM 730 N N . ASP A 1 98 ? -4.972 -0.144 3.231 1.00 91.31 98 ASP A N 1
ATOM 731 C CA . ASP A 1 98 ? -4.466 -1.210 2.365 1.00 91.31 98 ASP A CA 1
ATOM 732 C C . ASP A 1 98 ? -2.949 -1.088 2.113 1.00 91.31 98 ASP A C 1
ATOM 734 O O . ASP A 1 98 ? -2.304 -0.128 2.542 1.00 91.31 98 ASP A O 1
ATOM 738 N N . ALA A 1 99 ? -2.371 -2.064 1.406 1.00 87.69 99 ALA A N 1
ATOM 739 C CA . ALA A 1 99 ? -0.938 -2.107 1.100 1.00 87.69 99 ALA A CA 1
ATOM 740 C C . ALA A 1 99 ? -0.458 -0.946 0.206 1.00 87.69 99 ALA A C 1
ATOM 742 O O . ALA A 1 99 ? 0.730 -0.635 0.180 1.00 87.69 99 ALA A O 1
ATOM 743 N N . SER A 1 100 ? -1.370 -0.268 -0.503 1.00 85.94 100 SER A N 1
ATOM 744 C CA . SER A 1 100 ? -1.061 0.959 -1.248 1.00 85.94 100 SER A CA 1
ATOM 745 C C . SER A 1 100 ? -1.109 2.208 -0.362 1.00 85.94 100 SER A C 1
ATOM 747 O O . SER A 1 100 ? -0.840 3.311 -0.825 1.00 85.94 100 SER A O 1
ATOM 749 N N . GLY A 1 101 ? -1.450 2.061 0.919 1.00 89.69 101 GLY A N 1
ATOM 750 C CA . GLY A 1 101 ? -1.619 3.163 1.857 1.00 89.69 101 GLY A CA 1
ATOM 751 C C . GLY A 1 101 ? -2.954 3.883 1.720 1.00 89.69 101 GLY A C 1
ATOM 752 O O . GLY A 1 101 ? -3.164 4.876 2.417 1.00 89.69 101 GLY A O 1
ATOM 753 N N . ARG A 1 102 ? -3.857 3.404 0.855 1.00 90.94 102 ARG A N 1
ATOM 754 C CA . ARG A 1 102 ? -5.196 3.968 0.697 1.00 90.94 102 ARG A CA 1
ATOM 755 C C . ARG A 1 102 ? -6.054 3.576 1.890 1.00 90.94 102 ARG A C 1
ATOM 757 O O . ARG A 1 102 ? -6.106 2.415 2.290 1.00 90.94 102 ARG A O 1
ATOM 764 N N . GLU A 1 103 ? -6.763 4.560 2.421 1.00 92.69 103 GLU A N 1
ATOM 765 C CA . GLU A 1 103 ? -7.674 4.383 3.544 1.00 92.69 103 GLU A CA 1
ATOM 766 C C . GLU A 1 103 ? -9.108 4.208 3.044 1.00 92.69 103 GLU A C 1
ATOM 768 O O . GLU A 1 103 ? -9.620 5.011 2.264 1.00 92.69 103 GLU A O 1
ATOM 773 N N . THR A 1 104 ? -9.752 3.128 3.479 1.00 92.12 104 THR A N 1
ATOM 774 C CA . THR A 1 104 ? -11.142 2.802 3.155 1.00 92.12 104 THR A CA 1
ATOM 775 C C . THR A 1 104 ? -11.930 2.670 4.448 1.00 92.12 104 THR A C 1
ATOM 777 O O . THR A 1 104 ? -11.652 1.792 5.266 1.00 92.12 104 THR A O 1
ATOM 780 N N . GLY A 1 105 ? -12.922 3.537 4.638 1.00 91.06 105 GLY A N 1
ATOM 781 C CA . GLY A 1 105 ? -13.858 3.421 5.751 1.00 91.06 105 GLY A CA 1
ATOM 782 C C . GLY A 1 105 ? -14.724 2.173 5.594 1.00 91.06 105 GLY A C 1
ATOM 783 O O . GLY A 1 105 ? -15.379 1.996 4.570 1.00 91.06 105 GLY A O 1
ATOM 784 N N . LEU A 1 106 ? -14.730 1.317 6.612 1.00 88.06 106 LEU A N 1
ATOM 785 C CA . LEU A 1 106 ? -15.628 0.163 6.716 1.00 88.06 106 LEU A CA 1
ATOM 786 C C . LEU A 1 106 ? -16.940 0.519 7.429 1.00 88.06 106 LEU A C 1
ATOM 788 O O . LEU A 1 106 ? -17.880 -0.273 7.420 1.00 88.06 106 LEU A O 1
ATOM 792 N N . GLY A 1 107 ? -16.999 1.705 8.044 1.00 85.38 107 GLY A N 1
ATOM 793 C CA . GLY A 1 107 ? -18.120 2.148 8.863 1.00 85.38 107 GLY A CA 1
ATOM 794 C C . GLY A 1 107 ? -18.185 1.418 10.204 1.00 85.38 107 GLY A C 1
ATOM 795 O O . GLY A 1 107 ? -17.203 0.826 10.668 1.00 85.38 107 GLY A O 1
ATOM 796 N N . ASN A 1 108 ? -19.353 1.491 10.840 1.00 84.69 108 ASN A N 1
ATOM 797 C CA . ASN A 1 108 ? -19.641 0.725 12.043 1.00 84.69 108 ASN A CA 1
ATOM 798 C C . ASN A 1 108 ? -19.891 -0.738 11.652 1.00 84.69 108 ASN A C 1
ATOM 800 O O . ASN A 1 108 ? -20.909 -1.055 11.036 1.00 84.69 108 ASN A O 1
ATOM 804 N N . VAL A 1 109 ? -18.953 -1.622 11.989 1.00 80.81 109 VAL A N 1
ATOM 805 C CA . VAL A 1 109 ? -19.106 -3.066 11.797 1.00 80.81 109 VAL A CA 1
ATOM 806 C C . VAL A 1 109 ? -19.358 -3.724 13.144 1.00 80.81 109 VAL A C 1
ATOM 808 O O . VAL A 1 109 ? -18.564 -3.600 14.077 1.00 80.81 109 VAL A O 1
ATOM 811 N N . THR A 1 110 ? -20.480 -4.428 13.258 1.00 80.06 110 THR A N 1
ATOM 812 C CA . THR A 1 110 ? -20.749 -5.256 14.431 1.00 80.06 110 THR A CA 1
ATOM 813 C C . THR A 1 110 ? -19.935 -6.549 14.353 1.00 80.06 110 THR A C 1
ATOM 815 O O . THR A 1 110 ? -19.714 -7.075 13.254 1.00 80.06 110 THR A O 1
ATOM 818 N N . PRO A 1 111 ? -19.481 -7.095 15.497 1.00 78.25 111 PRO A N 1
ATOM 819 C CA . PRO A 1 111 ? -18.867 -8.416 15.523 1.00 78.25 111 PRO A CA 1
ATOM 820 C C . PRO A 1 111 ? -19.773 -9.442 14.830 1.00 78.25 111 PRO A C 1
ATOM 822 O O . PRO A 1 111 ? -20.985 -9.425 15.028 1.00 78.25 111 PRO A O 1
ATOM 825 N N . ALA A 1 112 ? -19.172 -10.319 14.023 1.00 75.50 112 ALA A N 1
ATOM 826 C CA . ALA A 1 112 ? -19.837 -11.342 13.205 1.00 75.50 112 ALA A CA 1
ATOM 827 C C . ALA A 1 112 ? -20.630 -10.858 11.969 1.00 75.50 112 ALA A C 1
ATOM 829 O O . ALA A 1 112 ? -21.152 -11.695 11.235 1.00 75.50 112 ALA A O 1
ATOM 830 N N . THR A 1 113 ? -20.663 -9.556 11.663 1.00 80.44 113 THR A N 1
ATOM 831 C CA . THR A 1 113 ? -21.256 -9.065 10.407 1.00 80.44 113 THR A CA 1
ATOM 832 C C . THR A 1 113 ? -20.248 -9.091 9.261 1.00 80.44 113 THR A C 1
ATOM 834 O O . THR A 1 113 ? -19.142 -8.561 9.374 1.00 80.44 113 THR A O 1
ATOM 837 N N . LEU A 1 114 ? -20.649 -9.659 8.119 1.00 72.62 114 LEU A N 1
ATOM 838 C CA . LEU A 1 114 ? -19.889 -9.571 6.873 1.00 72.62 114 LEU A CA 1
ATOM 839 C C . LEU A 1 114 ? -20.180 -8.227 6.193 1.00 72.62 114 LEU A C 1
ATOM 841 O O . LEU A 1 114 ? -21.258 -8.029 5.636 1.00 72.62 114 LEU A O 1
ATOM 845 N N . SER A 1 115 ? -19.212 -7.312 6.215 1.00 69.50 115 SER A N 1
ATOM 846 C CA . SER A 1 115 ? -19.269 -6.087 5.413 1.00 69.50 115 SER A CA 1
ATOM 847 C C . SER A 1 115 ? -18.567 -6.326 4.080 1.00 69.50 115 SER A C 1
ATOM 849 O O . SER A 1 115 ? -17.398 -6.717 4.044 1.00 69.50 115 SER A O 1
ATOM 851 N N . ALA A 1 116 ? -19.279 -6.129 2.972 1.00 69.12 116 ALA A N 1
ATOM 852 C CA . ALA A 1 116 ? -18.661 -6.173 1.656 1.00 69.12 116 ALA A CA 1
ATOM 853 C C . ALA A 1 116 ? -17.775 -4.934 1.484 1.00 69.12 116 ALA A C 1
ATOM 855 O O . ALA A 1 116 ? -18.248 -3.805 1.623 1.00 69.12 116 ALA A O 1
ATOM 856 N N . LEU A 1 117 ? -16.499 -5.134 1.140 1.00 62.94 117 LEU A N 1
ATOM 857 C CA . LEU A 1 117 ? -15.657 -4.024 0.705 1.00 62.94 117 LEU A CA 1
ATOM 858 C C . LEU A 1 117 ? -16.316 -3.352 -0.508 1.00 62.94 117 LEU A C 1
ATOM 860 O O . LEU A 1 117 ? -16.804 -4.064 -1.397 1.00 62.94 117 LEU A O 1
ATOM 864 N N . PRO A 1 118 ? -16.327 -2.009 -0.581 1.00 56.94 118 PRO A N 1
ATOM 865 C CA . PRO A 1 118 ? -16.821 -1.327 -1.763 1.00 56.94 118 PRO A CA 1
ATOM 866 C C . PRO A 1 118 ? -15.988 -1.802 -2.955 1.00 56.94 118 PRO A C 1
ATOM 868 O O . PRO A 1 118 ? -14.785 -1.542 -3.031 1.00 56.94 118 PRO A O 1
ATOM 871 N N . LYS A 1 119 ? -16.617 -2.547 -3.875 1.00 48.72 119 LYS A N 1
ATOM 872 C CA . LYS A 1 119 ? -15.991 -2.904 -5.150 1.00 48.72 119 LYS A CA 1
ATOM 873 C C . LYS A 1 119 ? -15.556 -1.595 -5.798 1.00 48.72 119 LYS A C 1
ATOM 875 O O . LYS A 1 119 ? -16.369 -0.686 -5.957 1.00 48.72 119 LYS A O 1
ATOM 880 N N . THR A 1 120 ? -14.270 -1.484 -6.118 1.00 46.84 120 THR A N 1
ATOM 881 C CA . THR A 1 120 ? -13.725 -0.347 -6.859 1.00 46.84 120 THR A CA 1
ATOM 882 C C . THR A 1 120 ? -14.592 -0.123 -8.091 1.00 46.84 120 THR A C 1
ATOM 884 O O . THR A 1 120 ? -14.780 -1.033 -8.898 1.00 46.84 120 THR A O 1
ATOM 887 N N . ALA A 1 121 ? -15.183 1.069 -8.195 1.00 41.38 121 ALA A N 1
ATOM 888 C CA . ALA A 1 121 ? -16.027 1.427 -9.321 1.00 41.38 121 ALA A CA 1
ATOM 889 C C . ALA A 1 121 ? -15.223 1.247 -10.616 1.00 41.38 121 ALA A C 1
ATOM 891 O O . ALA A 1 121 ? -14.235 1.945 -10.862 1.00 41.38 121 ALA A O 1
ATOM 892 N N . SER A 1 122 ? -15.639 0.268 -11.421 1.00 42.56 122 SER A N 1
ATOM 893 C CA . SER A 1 122 ? -15.225 0.139 -12.813 1.00 42.56 122 SER A CA 1
ATOM 894 C C . SER A 1 122 ? -15.492 1.482 -13.492 1.00 42.56 122 SER A C 1
ATOM 896 O O . SER A 1 122 ? -16.606 2.004 -13.427 1.00 42.56 122 SER A O 1
ATOM 898 N N . HIS A 1 123 ? -14.447 2.090 -14.052 1.00 40.53 123 HIS A N 1
ATOM 899 C CA . HIS A 1 123 ? -14.566 3.361 -14.753 1.00 40.53 123 HIS A CA 1
A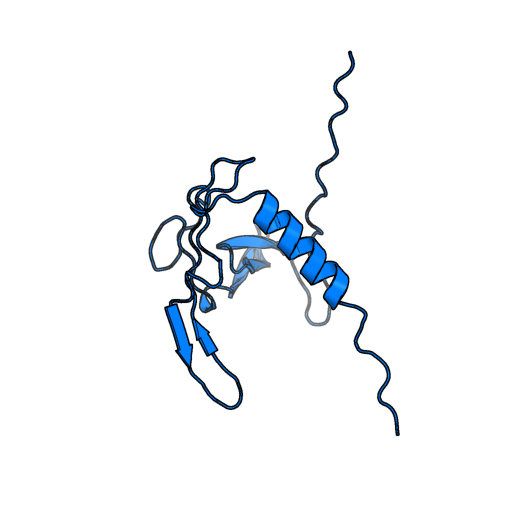TOM 900 C C . HIS A 1 123 ? -15.519 3.188 -15.941 1.00 40.53 123 HIS A C 1
ATOM 902 O O . HIS A 1 123 ? -15.218 2.477 -16.896 1.00 40.53 123 HIS A O 1
ATOM 908 N N . SER A 1 124 ? -16.670 3.858 -15.871 1.00 39.03 124 SER A N 1
ATOM 909 C CA . SER A 1 124 ? -17.601 4.012 -16.985 1.00 39.03 124 SER A CA 1
ATOM 910 C C . SER A 1 124 ? -16.894 4.738 -18.127 1.00 39.03 124 SER A C 1
ATOM 912 O O . SER A 1 124 ? -16.546 5.911 -18.000 1.00 39.03 124 SER A O 1
ATOM 914 N N . THR A 1 125 ? -16.702 4.052 -19.252 1.00 41.44 125 THR A N 1
ATOM 915 C CA . THR A 1 125 ? -16.220 4.634 -20.505 1.00 41.44 125 THR A CA 1
ATOM 916 C C . THR A 1 125 ? -17.136 5.788 -20.916 1.00 41.44 125 THR A C 1
ATOM 918 O O . THR A 1 125 ? -18.285 5.581 -21.311 1.00 41.44 125 THR A O 1
ATOM 921 N N . ALA A 1 126 ? -16.640 7.022 -20.809 1.00 41.19 126 ALA A N 1
ATOM 922 C CA . ALA A 1 126 ? -17.305 8.183 -21.374 1.00 41.19 126 ALA A CA 1
ATOM 923 C C . ALA A 1 126 ? -17.274 8.049 -22.903 1.00 41.19 126 ALA A C 1
ATOM 925 O O . ALA A 1 126 ? -16.214 8.070 -23.525 1.00 41.19 126 ALA A O 1
ATOM 926 N N . ARG A 1 127 ? -18.449 7.859 -23.509 1.00 45.47 127 ARG A N 1
ATOM 927 C CA . ARG A 1 127 ? -18.624 7.923 -24.961 1.00 45.47 127 ARG A CA 1
ATOM 928 C C . ARG A 1 127 ? -18.405 9.368 -25.407 1.00 45.47 127 ARG A C 1
ATOM 930 O O . ARG A 1 127 ? -19.254 10.215 -25.140 1.00 45.47 127 ARG A O 1
ATOM 937 N N . CYS A 1 128 ? -17.306 9.637 -26.107 1.00 38.34 128 CYS A N 1
ATOM 938 C CA . CYS A 1 128 ? -17.206 10.830 -26.942 1.00 38.34 128 CYS A CA 1
ATOM 939 C C . CYS A 1 128 ? -18.240 10.705 -28.068 1.00 38.34 128 CYS A C 1
ATOM 941 O O . CYS A 1 128 ? -18.208 9.752 -28.847 1.00 38.34 128 CYS A O 1
ATOM 943 N N . ARG A 1 129 ? -19.187 11.643 -28.112 1.00 45.34 129 ARG A N 1
ATOM 944 C CA . ARG A 1 129 ? -20.040 11.868 -29.281 1.00 45.34 129 ARG A CA 1
ATOM 945 C C . ARG A 1 129 ? -19.207 12.630 -30.312 1.00 45.34 129 ARG A C 1
ATOM 947 O O . ARG A 1 129 ? -18.554 13.603 -29.942 1.00 45.34 129 ARG A O 1
ATOM 954 N N . ALA A 1 130 ? -19.212 12.120 -31.540 1.00 53.84 130 ALA A N 1
ATOM 955 C CA . ALA A 1 130 ? -18.698 12.794 -32.727 1.00 53.84 130 ALA A CA 1
ATOM 956 C C . ALA A 1 130 ? -19.571 14.000 -33.101 1.00 53.84 130 ALA A C 1
ATOM 958 O O . ALA A 1 130 ? -20.777 13.972 -32.748 1.00 53.84 130 ALA A O 1
#

Radius of gyration: 19.26 Å; chains: 1; bounding box: 37×54×52 Å

pLDDT: mean 76.11, std 20.67, range [29.44, 95.81]

InterPro domains:
  IPR045351 Domain of unknown function DUF6531 [PF20148] (26-104)

Sequence (130 aa):
MAAADLAGNAAGAAAGATLVAATQTGHPVHIPTGAKILAGEEELDFTLPDRIPLYWQRLYNSRNRAAGMLGVGWMLPFETRLLRTLDGNGQPQFILRDASGRETGLGNVTPATLSALPKTASHSTARCRA

Organism: Serratia rubidaea (NCBI:txid61652)